Protein AF-A0A0F9R9C6-F1 (afdb_monomer_lite)

Foldseek 3Di:
DPPVVVCVVVPPDDDDPLNVVVVVVVVVVVVVCVVVVWDFPDKDWDWAQDPPRDIDIDMDTHTDD

Sequence (65 aa):
MDIVANFQNMFGLNLTSYEKMVDKAMKEIQDELTEKDVILKWFRYEITQLNRGALSITLYGEEEE

Radius of gyration: 13.34 Å; chains: 1; bounding box: 33×22×32 Å

pLDDT: mean 80.21, std 18.71, range [38.62, 96.75]

Organism: NCBI:txid412755

Secondary structure (DSSP, 8-state):
--HHHHHHTT-SS---HHHHHHHHHHHHHHHHHHHTT--EEEEEEEEEE-GGG-EEEEEEEEE--

Structure (mmCIF, N/CA/C/O backbone):
data_AF-A0A0F9R9C6-F1
#
_entry.id   AF-A0A0F9R9C6-F1
#
loop_
_atom_site.group_PDB
_atom_site.id
_atom_site.type_symbol
_atom_site.label_atom_id
_atom_site.label_alt_id
_atom_site.label_comp_id
_atom_site.label_asym_id
_atom_site.label_entity_id
_atom_site.label_seq_id
_atom_site.pdbx_PDB_ins_code
_atom_site.Cartn_x
_atom_site.Cartn_y
_atom_site.Cartn_z
_atom_site.occupancy
_atom_site.B_iso_or_equiv
_atom_site.auth_seq_id
_atom_site.auth_comp_id
_atom_site.auth_asym_id
_atom_site.auth_atom_id
_atom_site.pdbx_PDB_model_num
ATOM 1 N N . MET A 1 1 ? 2.755 4.786 13.613 1.00 41.69 1 MET A N 1
ATOM 2 C CA . MET A 1 1 ? 3.123 5.922 12.734 1.00 41.69 1 MET A CA 1
ATOM 3 C C . MET A 1 1 ? 4.438 5.577 12.017 1.00 41.69 1 MET A C 1
ATOM 5 O O . MET A 1 1 ? 5.305 6.425 11.870 1.00 41.69 1 MET A O 1
ATOM 9 N N . ASP A 1 2 ? 4.587 4.321 11.563 1.00 38.62 2 ASP A N 1
ATOM 10 C CA . ASP A 1 2 ? 5.913 3.699 11.353 1.00 38.62 2 ASP A CA 1
ATOM 11 C C . ASP A 1 2 ? 6.145 3.167 9.931 1.00 38.62 2 ASP A C 1
ATOM 13 O O . ASP A 1 2 ? 7.261 2.805 9.571 1.00 38.62 2 ASP A O 1
ATOM 17 N N . ILE A 1 3 ? 5.116 3.158 9.079 1.00 48.88 3 ILE A N 1
ATOM 18 C CA . ILE A 1 3 ? 5.245 2.680 7.691 1.00 48.88 3 ILE A CA 1
ATOM 19 C C . ILE A 1 3 ? 5.919 3.738 6.810 1.00 48.88 3 ILE A C 1
ATOM 21 O O . ILE A 1 3 ? 6.762 3.411 5.977 1.00 48.88 3 ILE A O 1
ATOM 25 N N . VAL A 1 4 ? 5.636 5.020 7.063 1.00 48.66 4 VAL A N 1
ATOM 26 C CA . VAL A 1 4 ? 6.275 6.147 6.363 1.00 48.66 4 VAL A CA 1
ATOM 27 C C . VAL A 1 4 ? 7.767 6.243 6.712 1.00 48.66 4 VAL A C 1
ATOM 29 O O . VAL A 1 4 ? 8.577 6.586 5.854 1.00 48.66 4 VAL A O 1
ATOM 32 N N . ALA A 1 5 ? 8.158 5.872 7.936 1.00 43.50 5 ALA A N 1
ATOM 33 C CA . ALA A 1 5 ? 9.544 5.951 8.400 1.00 43.50 5 ALA A CA 1
ATOM 34 C C . ALA A 1 5 ? 10.472 4.931 7.710 1.00 43.50 5 ALA A C 1
ATOM 36 O O . ALA A 1 5 ? 11.618 5.256 7.410 1.00 43.50 5 ALA A O 1
ATOM 37 N N . ASN A 1 6 ? 9.979 3.734 7.368 1.00 45.09 6 ASN A N 1
ATOM 38 C CA . ASN A 1 6 ? 10.767 2.768 6.589 1.00 45.09 6 ASN A CA 1
ATOM 39 C C . ASN A 1 6 ? 10.862 3.128 5.100 1.00 45.09 6 ASN A C 1
ATOM 41 O O . ASN A 1 6 ? 11.827 2.749 4.439 1.00 45.09 6 ASN A O 1
ATOM 45 N N . PHE A 1 7 ? 9.905 3.897 4.580 1.00 50.03 7 PHE A N 1
ATOM 46 C CA . PHE A 1 7 ? 9.973 4.441 3.225 1.00 50.03 7 PHE A CA 1
ATOM 47 C C . PHE A 1 7 ? 10.888 5.675 3.136 1.00 50.03 7 PHE A C 1
ATOM 49 O O . PHE A 1 7 ? 11.525 5.879 2.105 1.00 50.03 7 PHE A O 1
ATOM 56 N N . GLN A 1 8 ? 11.041 6.454 4.220 1.00 42.53 8 GLN A N 1
ATOM 57 C CA . GLN A 1 8 ? 11.911 7.642 4.282 1.00 42.53 8 GLN A CA 1
ATOM 58 C C . GLN A 1 8 ? 13.379 7.385 3.905 1.00 42.53 8 GLN A C 1
ATOM 60 O O . GLN A 1 8 ? 14.025 8.276 3.355 1.00 42.53 8 GLN A O 1
ATOM 65 N N . ASN A 1 9 ? 13.877 6.158 4.081 1.00 46.25 9 ASN A N 1
ATOM 66 C CA . ASN A 1 9 ? 15.235 5.786 3.675 1.00 46.25 9 ASN A CA 1
ATOM 67 C C . ASN A 1 9 ? 15.415 5.561 2.155 1.00 46.25 9 ASN A C 1
ATOM 69 O O . ASN A 1 9 ? 16.552 5.419 1.713 1.00 46.25 9 ASN A O 1
ATOM 73 N N . MET A 1 10 ? 14.342 5.563 1.349 1.00 50.59 10 MET A N 1
ATOM 74 C CA . MET A 1 10 ? 14.397 5.401 -0.120 1.00 50.59 10 MET A CA 1
ATOM 75 C C . MET A 1 10 ? 14.141 6.694 -0.919 1.00 50.59 10 MET A C 1
ATOM 77 O O . MET A 1 10 ? 14.360 6.714 -2.125 1.00 50.59 10 MET A O 1
ATOM 81 N N . PHE A 1 11 ? 13.714 7.803 -0.300 1.00 50.25 11 PHE A N 1
ATOM 82 C CA . PHE A 1 11 ? 13.345 9.033 -1.037 1.00 50.25 11 PHE A CA 1
ATOM 83 C C . PHE A 1 11 ? 14.523 9.945 -1.421 1.00 50.25 11 PHE A C 1
ATOM 85 O O . PHE A 1 11 ? 14.327 11.066 -1.897 1.00 50.25 11 PHE A O 1
ATOM 92 N N . GLY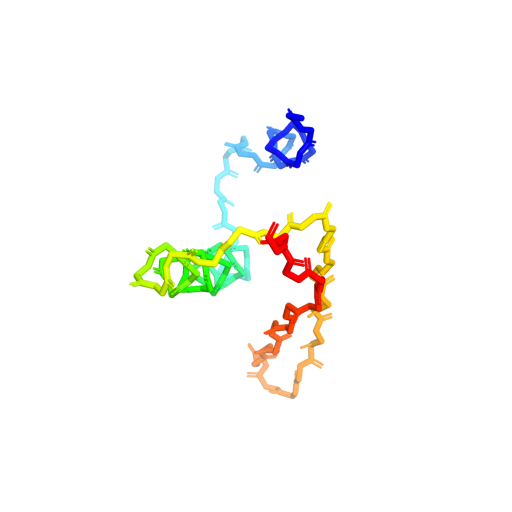 A 1 12 ? 15.760 9.494 -1.227 1.00 48.16 12 GLY A N 1
ATOM 93 C CA . GLY A 1 12 ? 16.949 10.229 -1.634 1.00 48.16 12 GLY A CA 1
ATOM 94 C C . GLY A 1 12 ? 17.378 9.864 -3.052 1.00 48.16 12 GLY A C 1
ATOM 95 O O . GLY A 1 12 ? 18.196 8.970 -3.209 1.00 48.16 12 GLY A O 1
ATOM 96 N N . LEU A 1 13 ? 16.918 10.638 -4.044 1.00 49.53 13 LEU A N 1
ATOM 97 C CA . LEU A 1 13 ? 17.464 10.731 -5.413 1.00 49.53 13 LEU A CA 1
ATOM 98 C C . LEU A 1 13 ? 17.041 9.595 -6.379 1.00 49.53 13 LEU A C 1
ATOM 100 O O . LEU A 1 13 ? 17.615 8.517 -6.400 1.00 49.53 13 LEU A O 1
ATOM 104 N N . ASN A 1 14 ? 16.096 9.913 -7.276 1.00 50.19 14 ASN A N 1
ATOM 105 C CA . ASN A 1 14 ? 15.634 9.099 -8.416 1.00 50.19 14 ASN A CA 1
ATOM 106 C C . ASN A 1 14 ? 14.926 7.777 -8.073 1.00 50.19 14 ASN A C 1
ATOM 108 O O . ASN A 1 14 ? 15.488 6.703 -8.264 1.00 50.19 14 ASN A O 1
ATOM 112 N N . LEU A 1 15 ? 13.635 7.860 -7.722 1.00 56.69 15 LEU A N 1
ATOM 113 C CA . LEU A 1 15 ? 12.759 6.684 -7.712 1.00 56.69 15 LEU A CA 1
ATOM 114 C C . LEU A 1 15 ? 12.819 5.980 -9.077 1.00 56.69 15 LEU A C 1
ATOM 116 O O . LEU A 1 15 ? 12.507 6.571 -10.123 1.00 56.69 15 LEU A O 1
ATOM 120 N N . THR A 1 16 ? 13.220 4.716 -9.054 1.00 75.75 16 THR A N 1
ATOM 121 C CA . THR A 1 16 ? 13.210 3.810 -10.199 1.00 75.75 16 THR A CA 1
ATOM 122 C C . THR A 1 16 ? 11.780 3.634 -10.720 1.00 75.75 16 THR A C 1
ATOM 124 O O . THR A 1 16 ? 10.800 3.852 -10.005 1.00 75.75 16 THR A O 1
ATOM 127 N N . SER A 1 17 ? 11.618 3.232 -11.986 1.00 78.62 17 SER A N 1
ATOM 128 C CA . SER A 1 17 ? 10.283 2.977 -12.556 1.00 78.62 17 SER A CA 1
ATOM 129 C C . SER A 1 17 ? 9.481 1.963 -11.732 1.00 78.62 17 SER A C 1
ATOM 131 O O . SER A 1 17 ? 8.264 2.082 -11.642 1.00 78.62 17 SER A O 1
ATOM 133 N N . TYR A 1 18 ? 10.167 1.011 -11.093 1.00 81.62 18 TYR A N 1
ATOM 134 C CA . TYR A 1 18 ? 9.567 0.034 -10.191 1.00 81.62 18 TYR A CA 1
ATOM 135 C C . TYR A 1 18 ? 8.982 0.691 -8.937 1.00 81.62 18 TYR A C 1
ATOM 137 O O . TYR A 1 18 ? 7.812 0.486 -8.628 1.00 81.62 18 TYR A O 1
ATOM 145 N N . GLU A 1 19 ? 9.755 1.531 -8.248 1.00 81.38 19 GLU A N 1
ATOM 146 C CA . GLU A 1 19 ? 9.281 2.209 -7.036 1.00 81.38 19 GLU A CA 1
ATOM 147 C C . GLU A 1 19 ? 8.109 3.141 -7.339 1.00 81.38 19 GLU A C 1
ATOM 149 O O . GLU A 1 19 ? 7.149 3.173 -6.580 1.00 81.38 19 GLU A O 1
ATOM 154 N N . LYS A 1 20 ? 8.121 3.823 -8.493 1.00 86.50 20 LYS A N 1
ATOM 155 C CA . LYS A 1 20 ? 6.979 4.635 -8.947 1.00 86.50 20 LYS A CA 1
ATOM 156 C C . LYS A 1 20 ? 5.721 3.802 -9.190 1.00 86.50 20 LYS A C 1
ATOM 158 O O . LYS A 1 20 ? 4.623 4.274 -8.916 1.00 86.50 20 LYS A O 1
ATOM 163 N N . MET A 1 21 ? 5.862 2.586 -9.725 1.00 86.81 21 MET A N 1
ATOM 164 C CA . MET A 1 21 ? 4.726 1.677 -9.912 1.00 86.81 21 MET A CA 1
ATOM 165 C C . MET A 1 21 ? 4.169 1.198 -8.572 1.00 86.81 21 MET A C 1
ATOM 167 O O . MET A 1 21 ? 2.953 1.158 -8.407 1.00 86.81 21 MET A O 1
ATOM 171 N N . VAL A 1 22 ? 5.048 0.866 -7.623 1.00 88.31 22 VAL A N 1
ATOM 172 C CA . VAL A 1 22 ? 4.646 0.441 -6.278 1.00 88.31 22 VAL A CA 1
ATOM 173 C C . VAL A 1 22 ? 3.956 1.578 -5.527 1.00 88.31 22 VAL A C 1
ATOM 175 O O . VAL A 1 22 ? 2.856 1.380 -5.023 1.00 88.31 22 VAL A O 1
ATOM 178 N N . ASP A 1 23 ? 4.552 2.770 -5.517 1.00 88.62 23 ASP A N 1
ATOM 179 C CA . ASP A 1 23 ? 3.997 3.964 -4.872 1.00 88.62 23 ASP A CA 1
ATOM 180 C C . ASP A 1 23 ? 2.614 4.316 -5.433 1.00 88.62 23 ASP A C 1
ATOM 182 O O . ASP A 1 23 ? 1.656 4.495 -4.683 1.00 88.62 23 ASP A O 1
ATOM 186 N N . LYS A 1 24 ? 2.474 4.302 -6.766 1.00 91.19 24 LYS A N 1
ATOM 187 C CA . LYS A 1 24 ? 1.188 4.537 -7.426 1.00 91.19 24 LYS A CA 1
ATOM 188 C C . LYS A 1 24 ? 0.127 3.513 -7.006 1.00 91.19 24 LYS A C 1
ATOM 190 O O . LYS A 1 24 ? -0.977 3.913 -6.659 1.00 91.19 24 LYS A O 1
ATOM 195 N N . ALA A 1 25 ? 0.447 2.220 -7.027 1.00 91.19 25 ALA A N 1
ATOM 196 C CA . ALA A 1 25 ? -0.508 1.169 -6.676 1.00 91.19 25 ALA A CA 1
ATOM 197 C C . ALA A 1 25 ? -0.899 1.206 -5.188 1.00 91.19 25 ALA A C 1
ATOM 199 O O . ALA A 1 25 ? -2.068 1.039 -4.853 1.00 91.19 25 ALA A O 1
ATOM 200 N N . MET A 1 26 ? 0.050 1.482 -4.288 1.00 92.12 26 MET A N 1
ATOM 201 C CA . MET A 1 26 ? -0.253 1.669 -2.864 1.00 92.12 26 MET A CA 1
ATOM 202 C C . MET A 1 26 ? -1.148 2.888 -2.630 1.00 92.12 26 MET A C 1
ATOM 204 O O . MET A 1 26 ? -2.059 2.827 -1.807 1.00 92.12 26 MET A O 1
ATOM 208 N N . LYS A 1 27 ? -0.920 3.977 -3.371 1.00 94.25 27 LYS A N 1
ATOM 209 C CA . LYS A 1 27 ? -1.773 5.161 -3.308 1.00 94.25 27 LYS A CA 1
ATOM 210 C C . LYS A 1 27 ? -3.196 4.870 -3.788 1.00 94.25 27 LYS A C 1
ATOM 212 O O . LYS A 1 27 ? -4.130 5.256 -3.104 1.00 94.25 27 LYS A O 1
ATOM 217 N N . GLU A 1 28 ? -3.359 4.164 -4.906 1.00 95.56 28 GLU A N 1
ATOM 21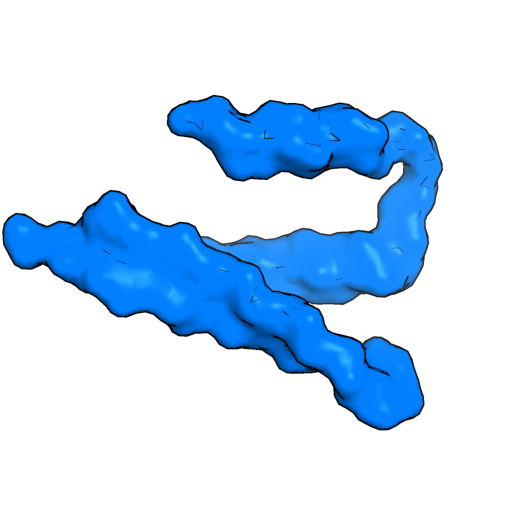8 C CA . GLU A 1 28 ? -4.684 3.773 -5.415 1.00 95.56 28 GLU A CA 1
ATOM 219 C C . GLU A 1 28 ? -5.463 2.938 -4.384 1.00 95.56 28 GLU A C 1
ATOM 221 O O . GLU A 1 28 ? -6.638 3.204 -4.147 1.00 95.56 28 GLU A O 1
ATOM 226 N N . ILE A 1 29 ? -4.795 1.998 -3.705 1.00 94.62 29 ILE A N 1
ATOM 227 C CA . ILE A 1 29 ? -5.399 1.220 -2.611 1.00 94.62 29 ILE A CA 1
ATOM 228 C C . ILE A 1 29 ? -5.821 2.133 -1.451 1.00 94.62 29 ILE A C 1
ATOM 230 O O . ILE A 1 29 ? -6.918 1.990 -0.918 1.00 94.62 29 ILE A O 1
ATOM 234 N N . GLN A 1 30 ? -4.961 3.069 -1.044 1.00 91.44 30 GLN A N 1
ATOM 235 C CA . GLN A 1 30 ? -5.265 3.985 0.055 1.00 91.44 30 GLN A CA 1
ATOM 236 C C . GLN A 1 30 ? -6.428 4.927 -0.280 1.00 91.44 30 GLN A C 1
ATOM 238 O O . GLN A 1 30 ? -7.281 5.154 0.577 1.00 91.44 30 GLN A O 1
ATOM 243 N N . ASP A 1 31 ? -6.467 5.448 -1.507 1.00 95.75 31 ASP A N 1
ATOM 244 C CA . ASP A 1 31 ? -7.547 6.302 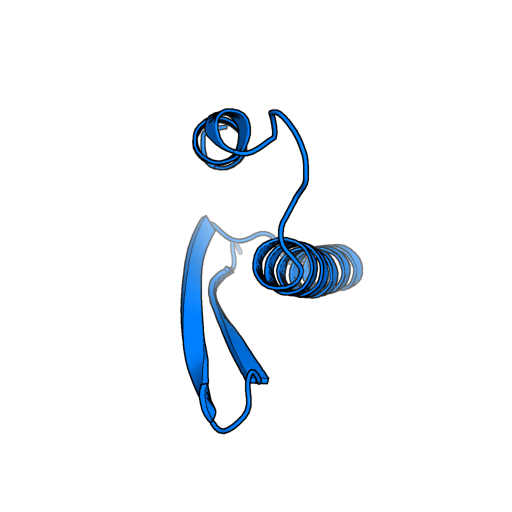-1.999 1.00 95.75 31 ASP A CA 1
ATOM 245 C C . ASP A 1 31 ? -8.881 5.527 -1.986 1.00 95.75 31 ASP A C 1
ATOM 247 O O . ASP A 1 31 ? -9.888 6.061 -1.526 1.00 95.75 31 ASP A O 1
ATOM 251 N N . GLU A 1 32 ? -8.881 4.245 -2.381 1.00 95.69 32 GLU A N 1
ATOM 252 C CA . GLU A 1 32 ? -10.066 3.374 -2.326 1.00 95.69 32 GLU A CA 1
ATOM 253 C C . GLU A 1 32 ? -10.536 3.097 -0.887 1.00 95.69 32 GLU A C 1
ATOM 255 O O . GLU A 1 32 ? -11.736 3.148 -0.613 1.00 95.69 32 GLU A O 1
ATOM 260 N N . LEU A 1 33 ? -9.617 2.829 0.049 1.00 93.81 33 LEU A N 1
ATOM 261 C CA . LEU A 1 33 ? -9.968 2.666 1.467 1.00 93.81 33 LEU A CA 1
ATOM 262 C C . LEU A 1 33 ? -10.602 3.938 2.033 1.00 93.81 33 LEU A C 1
ATOM 264 O O . LEU A 1 33 ? -11.593 3.864 2.751 1.00 93.81 33 LEU A O 1
ATOM 268 N N . THR A 1 34 ? -10.044 5.103 1.693 1.00 93.75 34 THR A N 1
ATOM 269 C CA . THR A 1 34 ? -10.567 6.399 2.135 1.00 93.75 34 THR A CA 1
ATOM 270 C C . THR A 1 34 ? -11.923 6.715 1.504 1.00 93.75 34 THR A C 1
ATOM 272 O O . THR A 1 34 ? -12.804 7.200 2.204 1.00 93.75 34 THR A O 1
ATOM 275 N N . GLU A 1 35 ? -12.131 6.417 0.218 1.00 96.75 35 GLU A N 1
ATOM 276 C CA . GLU A 1 35 ? -13.436 6.580 -0.443 1.00 96.75 35 GLU A CA 1
ATOM 277 C C . GLU A 1 35 ? -14.519 5.705 0.205 1.00 96.75 35 GLU A C 1
ATOM 279 O O . GLU A 1 35 ? -15.675 6.117 0.308 1.00 96.75 35 GLU A O 1
ATOM 284 N N . LYS A 1 36 ? -14.138 4.513 0.672 1.00 95.12 36 LYS A N 1
ATOM 285 C CA . LYS A 1 36 ? -15.037 3.560 1.333 1.00 95.12 36 LYS A CA 1
ATOM 286 C C . LYS A 1 36 ? -15.174 3.766 2.842 1.00 95.12 36 LYS A C 1
ATOM 288 O O . LYS A 1 36 ? -15.923 3.016 3.457 1.00 95.12 36 LYS A O 1
ATOM 293 N N . ASP A 1 37 ? -14.476 4.747 3.414 1.00 94.25 37 ASP A N 1
ATOM 294 C CA . ASP A 1 37 ? -14.397 4.989 4.863 1.00 94.25 37 ASP A CA 1
ATOM 295 C C . ASP A 1 37 ? -13.984 3.738 5.667 1.00 94.25 37 ASP A C 1
ATOM 297 O O . ASP A 1 37 ? -14.413 3.522 6.796 1.00 94.25 37 ASP A O 1
ATOM 301 N N . VAL A 1 38 ? -13.141 2.887 5.068 1.00 93.31 38 VAL A N 1
ATOM 302 C CA . VAL A 1 38 ? -12.652 1.654 5.695 1.00 93.31 38 VAL A CA 1
ATOM 303 C C . VAL A 1 38 ? -11.424 1.979 6.531 1.00 93.31 38 VAL A C 1
ATOM 305 O O . VAL A 1 38 ? -10.371 2.361 6.006 1.00 93.31 38 VAL A O 1
ATOM 308 N N . ILE A 1 39 ? -11.533 1.760 7.837 1.00 92.25 39 ILE A N 1
ATOM 309 C CA . ILE A 1 39 ? -10.410 1.836 8.769 1.00 92.2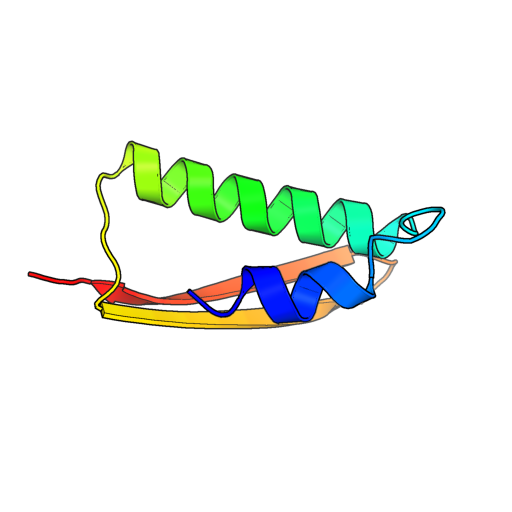5 39 ILE A CA 1
ATOM 310 C C . ILE A 1 39 ? -9.964 0.411 9.083 1.00 92.25 39 ILE A C 1
ATOM 312 O O . ILE A 1 39 ? -10.775 -0.453 9.394 1.00 92.25 39 ILE A O 1
ATOM 316 N N . LEU A 1 40 ? -8.665 0.136 8.965 1.00 91.81 40 LEU A N 1
ATOM 317 C CA . LEU A 1 40 ? -8.113 -1.200 9.186 1.00 91.81 40 LEU A CA 1
ATOM 318 C C . LEU A 1 40 ? -7.387 -1.260 10.529 1.00 91.81 40 LEU A C 1
ATOM 320 O O . LEU A 1 40 ? -6.390 -0.564 10.736 1.00 91.81 40 LEU A O 1
ATOM 324 N N . LYS A 1 41 ? -7.828 -2.165 11.403 1.00 93.81 41 LYS A N 1
ATOM 325 C CA . LYS A 1 41 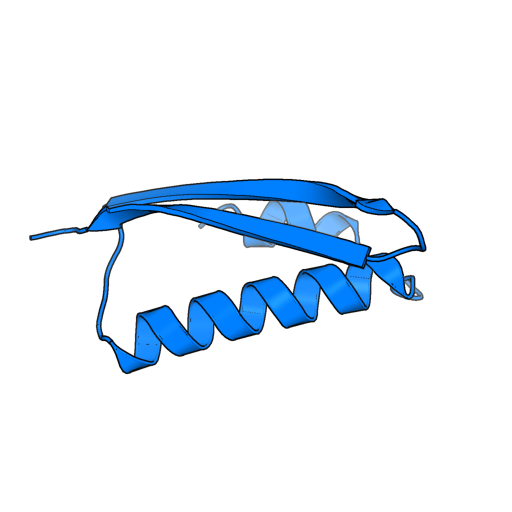? -7.201 -2.462 12.699 1.00 93.81 41 LYS A CA 1
ATOM 326 C C . LYS A 1 41 ? -5.794 -3.033 12.540 1.00 93.81 41 LYS A C 1
ATOM 328 O O . LYS A 1 41 ? -4.882 -2.719 13.306 1.00 93.81 41 LYS A O 1
ATOM 333 N N . TRP A 1 42 ? -5.607 -3.881 11.534 1.00 91.81 42 TRP A N 1
ATOM 334 C CA . TRP A 1 42 ? -4.295 -4.298 11.057 1.00 91.81 42 TRP A CA 1
ATOM 335 C C . TRP A 1 42 ? -4.326 -4.441 9.545 1.00 91.81 42 TRP A C 1
ATOM 337 O O . TRP A 1 42 ? -5.367 -4.729 8.954 1.00 91.81 42 TRP A O 1
ATOM 347 N N . PHE A 1 43 ? -3.165 -4.275 8.918 1.00 93.25 43 PHE A N 1
ATOM 348 C CA . PHE A 1 43 ? -3.030 -4.497 7.490 1.00 93.25 43 PHE A CA 1
ATOM 349 C C . PHE A 1 43 ? -1.629 -4.957 7.098 1.00 93.25 43 PHE A C 1
ATOM 351 O O . PHE A 1 43 ? -0.644 -4.735 7.806 1.00 93.25 43 PHE A O 1
ATOM 358 N N . ARG A 1 44 ? -1.546 -5.604 5.937 1.00 92.50 44 ARG A N 1
ATOM 359 C CA . ARG A 1 44 ? -0.311 -6.074 5.321 1.00 92.50 44 ARG A CA 1
ATOM 360 C C . ARG A 1 44 ? -0.408 -5.969 3.808 1.00 92.50 44 ARG A C 1
ATOM 362 O O . ARG A 1 44 ? -1.332 -6.503 3.203 1.00 92.50 44 ARG A O 1
ATOM 369 N N . TYR A 1 45 ? 0.614 -5.372 3.208 1.00 91.25 45 TYR A N 1
ATOM 370 C CA . TYR A 1 45 ? 0.820 -5.420 1.768 1.00 91.25 45 TYR A CA 1
ATOM 371 C C . TYR A 1 45 ? 1.624 -6.660 1.376 1.00 91.25 45 TYR A C 1
ATOM 373 O O . TYR A 1 45 ? 2.625 -7.005 2.011 1.00 91.25 45 TYR A O 1
ATOM 381 N N . GLU A 1 46 ? 1.205 -7.306 0.298 1.00 92.62 46 GLU A N 1
ATOM 382 C CA . GLU A 1 46 ? 1.948 -8.354 -0.387 1.00 92.62 46 GLU A CA 1
ATOM 383 C C . GLU A 1 46 ? 2.219 -7.915 -1.820 1.00 92.62 46 GLU A C 1
ATOM 385 O O . GLU A 1 46 ? 1.296 -7.632 -2.579 1.00 92.62 46 GLU A O 1
ATOM 390 N N . ILE A 1 47 ? 3.500 -7.846 -2.181 1.00 89.44 47 ILE A N 1
ATOM 391 C CA . ILE A 1 47 ? 3.940 -7.446 -3.515 1.00 89.44 47 ILE A CA 1
ATOM 392 C C . ILE A 1 47 ? 4.463 -8.689 -4.223 1.00 89.44 47 ILE A C 1
ATOM 394 O O . ILE A 1 47 ? 5.480 -9.260 -3.827 1.00 89.44 47 ILE A O 1
ATOM 398 N N . THR A 1 48 ? 3.780 -9.087 -5.290 1.00 88.38 48 THR A N 1
ATOM 399 C CA . THR A 1 48 ? 4.179 -10.207 -6.142 1.00 88.38 48 THR A CA 1
ATOM 400 C C . THR A 1 48 ? 4.647 -9.677 -7.487 1.00 88.38 48 THR A C 1
ATOM 402 O O . THR A 1 48 ? 3.882 -9.052 -8.222 1.00 88.38 48 THR A O 1
ATOM 405 N N . GLN A 1 49 ? 5.906 -9.941 -7.836 1.00 85.00 49 GLN A N 1
ATOM 406 C CA . GLN A 1 49 ? 6.402 -9.668 -9.183 1.00 85.00 49 GLN A CA 1
ATOM 407 C C . GLN A 1 49 ? 5.814 -10.685 -10.158 1.00 85.00 49 GLN A C 1
ATOM 409 O O . GLN A 1 49 ? 5.877 -11.893 -9.939 1.00 85.00 49 GLN A O 1
ATOM 414 N N . LEU A 1 50 ? 5.242 -10.179 -11.241 1.00 86.75 50 LEU A N 1
ATOM 415 C CA . LEU A 1 50 ? 4.700 -10.976 -12.326 1.00 86.75 50 LEU A CA 1
ATOM 416 C C . LEU A 1 50 ? 5.666 -10.949 -13.516 1.00 86.75 50 LEU A C 1
ATOM 418 O O . LEU A 1 50 ? 6.710 -10.291 -13.523 1.00 86.75 50 LEU A O 1
ATOM 422 N N . ASN A 1 51 ? 5.302 -11.667 -14.573 1.00 87.31 51 ASN A N 1
ATOM 423 C CA . ASN A 1 51 ? 6.087 -11.678 -15.798 1.00 87.31 51 ASN A CA 1
ATOM 424 C C . ASN A 1 51 ? 6.049 -10.315 -16.508 1.00 87.31 51 ASN A C 1
ATOM 426 O O . ASN A 1 51 ? 5.061 -9.585 -16.446 1.00 87.31 51 ASN A O 1
ATOM 430 N N . ARG A 1 52 ? 7.112 -10.017 -17.269 1.00 84.88 52 ARG A N 1
ATOM 431 C CA . ARG A 1 52 ? 7.215 -8.839 -18.157 1.00 84.88 52 ARG A CA 1
ATOM 432 C C . ARG A 1 52 ? 7.139 -7.485 -17.436 1.00 84.88 52 ARG A C 1
ATOM 434 O O . ARG A 1 52 ? 6.651 -6.516 -18.006 1.00 84.88 52 ARG A O 1
ATOM 441 N N . GLY A 1 53 ? 7.637 -7.415 -16.202 1.00 81.25 53 GLY A N 1
ATOM 442 C CA . GLY A 1 53 ? 7.694 -6.165 -15.437 1.00 81.25 53 GLY A CA 1
ATOM 443 C C . GLY A 1 53 ? 6.347 -5.720 -14.863 1.00 81.25 53 GLY A C 1
ATOM 444 O O . GLY A 1 53 ? 6.240 -4.599 -14.377 1.00 81.25 53 GLY A O 1
ATOM 445 N N . ALA A 1 54 ? 5.330 -6.582 -14.909 1.00 86.94 54 ALA A N 1
ATOM 446 C CA . ALA A 1 54 ? 4.100 -6.378 -14.161 1.00 86.94 54 ALA A CA 1
ATOM 447 C C . ALA A 1 54 ? 4.305 -6.749 -12.685 1.00 86.94 54 ALA A C 1
ATOM 449 O O . ALA A 1 54 ? 5.155 -7.572 -12.343 1.00 86.94 54 ALA A O 1
ATOM 450 N N . LEU A 1 55 ? 3.499 -6.159 -11.808 1.00 87.81 55 LEU A N 1
ATOM 451 C CA . LEU A 1 55 ? 3.458 -6.485 -10.388 1.00 87.81 55 LEU A CA 1
ATOM 452 C C . LEU A 1 55 ? 2.008 -6.499 -9.911 1.00 87.81 55 LEU A C 1
ATOM 454 O O . LEU A 1 55 ? 1.169 -5.786 -10.457 1.00 87.81 55 LEU A O 1
ATOM 458 N N . SER A 1 56 ? 1.735 -7.322 -8.907 1.00 91.38 56 SER A N 1
ATOM 459 C CA . SER A 1 56 ? 0.481 -7.338 -8.163 1.00 91.38 56 SER A CA 1
ATOM 460 C C . SER A 1 56 ? 0.762 -6.850 -6.753 1.00 91.38 56 SER A C 1
ATOM 462 O O . SER A 1 56 ? 1.692 -7.349 -6.118 1.00 91.38 56 SER A O 1
ATOM 464 N N . ILE A 1 57 ? -0.037 -5.904 -6.265 1.00 92.75 57 ILE A N 1
ATOM 465 C CA . ILE A 1 57 ? -0.040 -5.507 -4.856 1.00 92.75 57 ILE A CA 1
ATOM 466 C C . ILE A 1 57 ? -1.385 -5.899 -4.275 1.00 92.75 57 ILE A C 1
ATOM 468 O O . ILE A 1 57 ? -2.422 -5.459 -4.763 1.00 92.75 57 ILE A O 1
ATOM 472 N N . THR A 1 58 ? -1.348 -6.720 -3.235 1.00 94.19 58 THR A N 1
ATOM 473 C CA . THR A 1 58 ? -2.535 -7.165 -2.513 1.00 94.19 58 THR A CA 1
ATOM 474 C C . THR A 1 58 ? -2.487 -6.603 -1.103 1.00 94.19 58 THR A C 1
ATOM 476 O O . THR A 1 58 ? -1.477 -6.743 -0.411 1.00 94.19 58 THR A O 1
ATOM 479 N N . LEU A 1 59 ? -3.576 -5.971 -0.674 1.00 95.06 59 LEU A N 1
ATOM 480 C CA . LEU A 1 59 ? -3.771 -5.547 0.704 1.00 95.06 59 LEU A CA 1
ATOM 481 C C . LEU A 1 59 ? -4.613 -6.591 1.437 1.00 95.06 59 LEU A C 1
ATOM 483 O O . LEU A 1 59 ? -5.732 -6.891 1.031 1.00 95.06 59 LEU A O 1
ATOM 487 N N . TYR A 1 60 ? -4.076 -7.110 2.533 1.00 94.00 60 TYR A N 1
ATOM 488 C CA . TYR A 1 60 ? -4.819 -7.895 3.510 1.00 94.00 60 TYR A CA 1
ATOM 489 C C . TYR A 1 60 ? -5.027 -7.046 4.756 1.00 94.00 60 TYR A C 1
ATOM 491 O O . TYR A 1 60 ? -4.119 -6.313 5.148 1.00 94.00 60 TYR A O 1
ATOM 499 N N . GLY A 1 61 ? -6.175 -7.171 5.406 1.00 94.44 61 GLY A N 1
ATOM 500 C CA . GLY A 1 61 ? -6.449 -6.476 6.655 1.00 94.44 61 GLY A CA 1
ATOM 501 C C . GLY A 1 61 ? -7.737 -6.947 7.310 1.00 94.44 61 GLY A C 1
ATOM 502 O O . GLY A 1 61 ? -8.511 -7.692 6.710 1.00 94.44 61 GLY A O 1
ATOM 503 N N . GLU A 1 62 ? -7.935 -6.502 8.543 1.00 95.00 62 GLU A N 1
ATOM 504 C CA . GLU A 1 62 ? -9.186 -6.625 9.294 1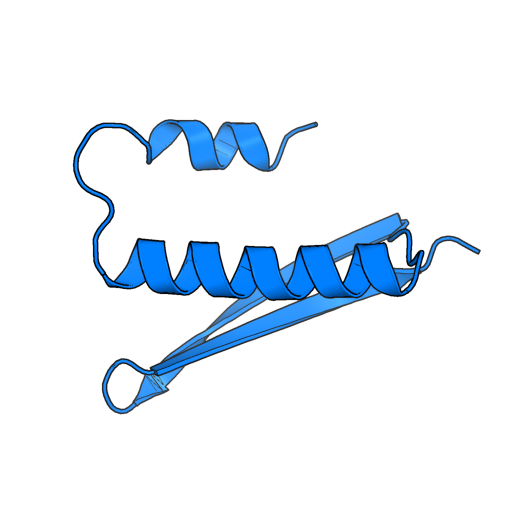.00 95.00 62 GLU A CA 1
ATOM 505 C C . GLU A 1 62 ? -9.722 -5.216 9.519 1.00 95.00 62 GLU A C 1
ATOM 507 O O . GLU A 1 62 ? -8.991 -4.350 10.009 1.00 95.00 62 GLU A O 1
ATOM 512 N N . GLU A 1 63 ? -10.969 -4.996 9.120 1.00 93.25 63 GLU A N 1
ATOM 513 C CA . GLU A 1 63 ? -11.679 -3.739 9.334 1.00 93.25 63 GLU A CA 1
ATOM 514 C C . GLU A 1 63 ? -11.926 -3.515 10.832 1.00 93.25 63 GLU A C 1
ATOM 516 O O . GLU A 1 63 ? -12.152 -4.456 11.595 1.00 93.25 63 GLU A O 1
ATOM 521 N N . GLU A 1 64 ? -11.792 -2.266 11.262 1.00 87.50 64 GLU A N 1
ATOM 522 C CA . GLU A 1 64 ? -12.151 -1.816 12.600 1.00 87.50 64 GLU A CA 1
ATOM 523 C C . GLU A 1 64 ? -13.671 -1.577 12.623 1.00 87.50 64 GLU A C 1
ATOM 525 O O . GLU A 1 64 ? -14.149 -0.665 11.956 1.00 87.50 64 GLU A O 1
ATOM 530 N N . GLU A 1 65 ? -14.422 -2.446 13.319 1.00 71.88 65 GLU A N 1
ATOM 531 C CA . GLU A 1 65 ? -15.883 -2.313 13.526 1.00 71.88 65 GLU A CA 1
ATOM 532 C C . GLU A 1 65 ? -16.272 -1.077 14.354 1.00 71.88 65 GLU A C 1
ATOM 534 O O . GLU A 1 65 ? -15.589 -0.790 15.369 1.00 71.88 65 GLU A O 1
#